Protein AF-A0A2G2K994-F1 (afdb_monomer)

pLDDT: mean 94.04, std 3.99, range [79.56, 98.56]

Secondary structure (DSSP, 8-state):
---HHHHHHHTTPPP-TTTTHHHHHHHHHHHT---HHHHHHHHHHHHH-TT----GGGGHHHHTT--

Radius of gyration: 12.65 Å; Cα contacts (8 Å, |Δi|>4): 55; chains: 1; bounding box: 34×28×27 Å

Mean predicted aligned error: 2.84 Å

Nearest PDB structures (foldseek):
  8wl4-assembly1_B-2  TM=9.365E-01  e=1.364E-02  Levilactobacillus brevis
  8wl3-assembly1_B-2  TM=9.252E-01  e=1.194E-02  Levilactobacillus brevis
  1ks9-assembly1_A  TM=9.485E-01  e=2.036E-02  Escherichia coli
  5zix-assembly3_C  TM=6.903E-01  e=4.244E-02  Pseudomonas aeruginosa PAO1
  3i83-assembly1_B  TM=8.081E-01 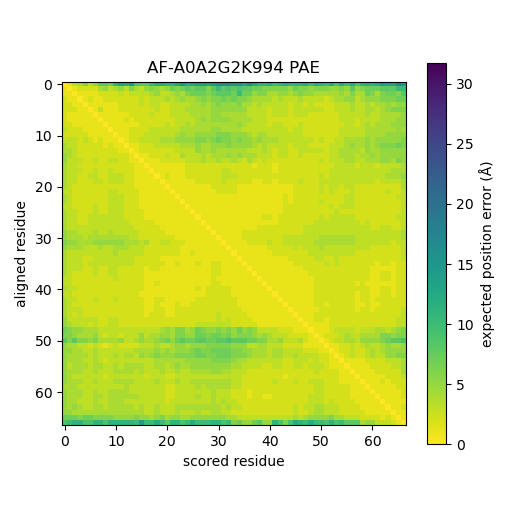 e=2.331E+00  Methylococcus capsulatus

Solvent-accessible surface area (backbone atoms only — not comparable to full-atom values): 3995 Å² total; per-residue (Å²): 135,79,55,71,59,61,47,24,33,77,68,51,34,77,66,62,48,64,73,46,41,35,40,55,32,51,51,18,62,76,70,74,43,90,42,68,68,36,49,49,53,38,48,53,53,56,75,57,46,73,44,42,79,97,53,77,74,74,46,49,80,56,60,75,70,57,132

Foldseek 3Di:
DQDPQRVQLVVQHDGPLCVPLVVVCVVCVVVVHDDPLSVLVSVLDVVCPTNRDDDPVSCVVVVVVDD

Structure (mmCIF, N/CA/C/O backbone):
data_AF-A0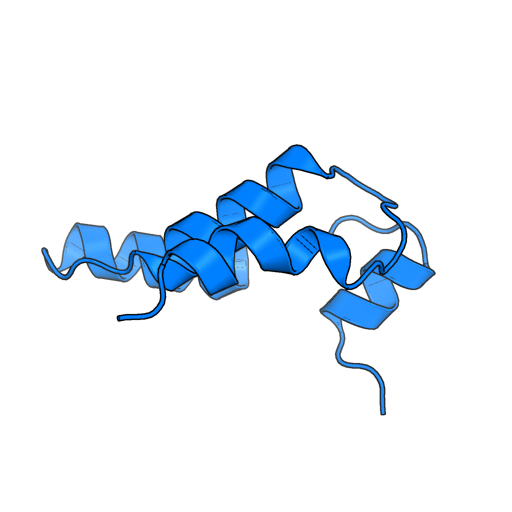A2G2K994-F1
#
_entry.id   AF-A0A2G2K994-F1
#
loop_
_atom_site.group_PDB
_atom_site.id
_atom_site.type_symbol
_atom_site.label_atom_id
_atom_site.label_alt_id
_atom_site.label_comp_id
_atom_site.label_asym_id
_atom_site.label_entity_id
_atom_site.label_seq_id
_atom_site.pdbx_PDB_ins_code
_atom_site.Cartn_x
_atom_site.Cartn_y
_atom_site.Cartn_z
_atom_site.occupancy
_atom_site.B_iso_or_equiv
_atom_site.auth_seq_id
_atom_site.auth_comp_id
_atom_site.auth_asym_id
_atom_site.auth_atom_id
_atom_site.pdbx_PDB_model_num
ATOM 1 N N . GLY A 1 1 ? 17.792 4.035 2.454 1.00 79.56 1 GLY A N 1
ATOM 2 C CA . GLY A 1 1 ? 17.774 2.632 1.984 1.00 79.56 1 GLY A CA 1
ATOM 3 C C . GLY A 1 1 ? 16.414 2.315 1.393 1.00 79.56 1 GLY A C 1
ATOM 4 O O . GLY A 1 1 ? 15.485 3.067 1.649 1.00 79.56 1 GLY A O 1
ATOM 5 N N . ILE A 1 2 ? 16.290 1.249 0.600 1.00 85.75 2 ILE A N 1
ATOM 6 C CA . ILE A 1 2 ? 14.999 0.832 0.022 1.00 85.75 2 ILE A CA 1
ATOM 7 C C . ILE A 1 2 ? 14.303 -0.108 1.017 1.00 85.75 2 ILE A C 1
ATOM 9 O O .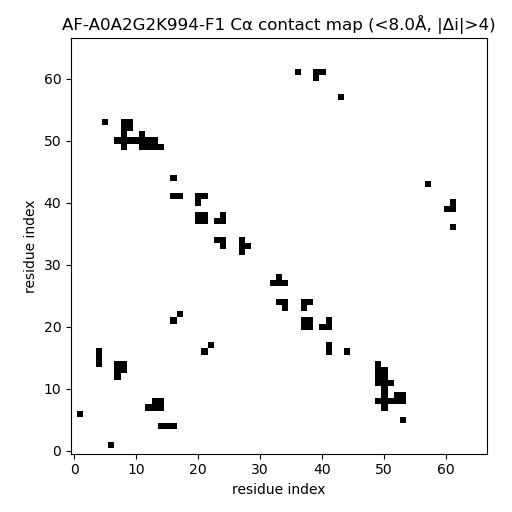 ILE A 1 2 ? 14.949 -1.069 1.449 1.00 85.75 2 ILE A O 1
ATOM 13 N N . PRO A 1 3 ? 13.035 0.140 1.395 1.00 89.50 3 PRO A N 1
ATOM 14 C CA . PRO A 1 3 ? 12.292 -0.735 2.304 1.00 89.50 3 PRO A CA 1
ATOM 15 C C . PRO A 1 3 ? 12.099 -2.138 1.707 1.00 89.50 3 PRO A C 1
ATOM 17 O O . PRO A 1 3 ? 12.183 -2.307 0.490 1.00 89.50 3 PRO A O 1
ATOM 20 N N . SER A 1 4 ? 11.839 -3.145 2.547 1.00 90.94 4 SER A N 1
ATOM 21 C CA . SER A 1 4 ? 11.758 -4.565 2.150 1.00 90.94 4 SER A CA 1
ATOM 22 C C . SER A 1 4 ? 10.833 -4.807 0.955 1.00 90.94 4 SER A C 1
ATOM 24 O O . SER A 1 4 ? 11.280 -5.360 -0.047 1.00 90.94 4 SER A O 1
ATOM 26 N N . LEU A 1 5 ? 9.608 -4.275 0.994 1.00 90.69 5 LEU A N 1
ATOM 27 C CA . LEU A 1 5 ? 8.652 -4.383 -0.110 1.00 90.69 5 LEU A CA 1
ATOM 28 C C . LEU A 1 5 ? 9.218 -3.807 -1.418 1.00 90.69 5 LEU A C 1
ATOM 30 O O . LEU A 1 5 ? 9.133 -4.441 -2.464 1.00 90.69 5 LEU A O 1
ATOM 34 N N . GLY A 1 6 ? 9.876 -2.645 -1.366 1.00 89.38 6 GLY A N 1
ATOM 35 C CA . GLY A 1 6 ? 10.522 -2.051 -2.540 1.00 89.38 6 GLY A CA 1
ATOM 36 C C . GLY A 1 6 ? 11.690 -2.889 -3.078 1.00 89.38 6 GLY A C 1
ATOM 37 O O . GLY A 1 6 ? 11.966 -2.879 -4.278 1.00 89.38 6 GLY A O 1
ATOM 38 N N . GLN A 1 7 ? 12.371 -3.651 -2.217 1.00 91.19 7 GLN A N 1
ATOM 39 C CA . GLN A 1 7 ? 13.382 -4.615 -2.656 1.00 91.19 7 GLN A CA 1
ATOM 40 C C . GLN A 1 7 ? 12.751 -5.840 -3.323 1.00 91.19 7 GLN A C 1
ATOM 42 O O . GLN A 1 7 ? 13.317 -6.340 -4.293 1.00 91.19 7 GLN A O 1
ATOM 47 N N . ASP A 1 8 ? 11.606 -6.316 -2.832 1.00 91.88 8 ASP A N 1
ATOM 48 C CA . ASP A 1 8 ? 10.887 -7.443 -3.433 1.00 91.88 8 ASP A CA 1
ATOM 49 C C . ASP A 1 8 ? 10.382 -7.111 -4.828 1.00 91.88 8 ASP A C 1
ATOM 51 O O . ASP A 1 8 ? 10.610 -7.894 -5.748 1.00 91.88 8 ASP A O 1
ATOM 55 N N . VAL A 1 9 ? 9.824 -5.914 -5.010 1.00 92.06 9 VAL A N 1
ATOM 56 C CA . VAL A 1 9 ? 9.417 -5.389 -6.321 1.00 92.06 9 VAL A CA 1
ATOM 57 C C . VAL A 1 9 ? 10.607 -5.385 -7.287 1.00 92.06 9 VAL A C 1
ATOM 59 O O . VAL A 1 9 ? 10.562 -6.028 -8.333 1.00 92.06 9 VAL A O 1
ATOM 62 N N . ARG A 1 10 ? 11.739 -4.787 -6.885 1.00 90.19 10 ARG A N 1
ATOM 63 C CA . ARG A 1 10 ? 12.972 -4.751 -7.697 1.00 90.19 10 ARG A CA 1
ATOM 64 C C . ARG A 1 10 ? 13.545 -6.130 -8.026 1.00 90.19 10 ARG A C 1
ATOM 66 O O . ARG A 1 10 ? 14.157 -6.306 -9.075 1.00 90.19 10 ARG A O 1
ATOM 73 N N . LYS A 1 11 ? 13.389 -7.100 -7.123 1.00 91.50 11 LYS A N 1
ATOM 74 C CA . LYS A 1 11 ? 13.847 -8.487 -7.303 1.00 91.50 11 LYS A CA 1
ATOM 75 C C . LYS A 1 11 ? 12.782 -9.387 -7.943 1.00 91.50 11 LYS A C 1
ATOM 77 O O . LYS A 1 11 ? 13.016 -10.588 -8.044 1.00 91.50 11 LYS A O 1
ATOM 82 N N . LYS A 1 12 ? 11.634 -8.834 -8.357 1.00 90.50 12 LYS A N 1
ATOM 83 C CA . LYS A 1 12 ? 10.489 -9.559 -8.934 1.00 90.50 12 LYS A CA 1
ATOM 84 C C . LYS A 1 12 ? 9.978 -10.699 -8.046 1.00 90.50 12 LYS A C 1
ATOM 86 O O . LYS A 1 12 ? 9.600 -11.765 -8.525 1.00 90.50 12 LYS A O 1
ATOM 91 N N . ARG A 1 13 ? 9.985 -10.477 -6.732 1.00 91.06 13 ARG A N 1
ATOM 92 C CA . ARG A 1 13 ? 9.454 -11.405 -5.729 1.00 91.06 13 ARG A CA 1
ATOM 93 C C . ARG A 1 13 ? 8.016 -11.048 -5.380 1.00 91.06 13 ARG A C 1
ATOM 95 O O . ARG A 1 13 ? 7.573 -9.917 -5.575 1.00 91.06 13 ARG A O 1
ATOM 102 N N . ARG A 1 14 ? 7.288 -12.028 -4.843 1.00 90.38 14 ARG A N 1
ATOM 103 C CA . ARG A 1 14 ? 5.985 -11.780 -4.222 1.00 90.38 14 ARG A CA 1
ATOM 104 C C . ARG A 1 14 ? 6.172 -10.814 -3.047 1.00 90.38 14 ARG A C 1
ATOM 106 O O . ARG A 1 14 ? 7.118 -10.973 -2.281 1.00 90.38 14 ARG A O 1
ATOM 113 N N . THR A 1 15 ? 5.284 -9.832 -2.927 1.00 92.44 15 THR A N 1
ATOM 114 C CA . THR A 1 15 ? 5.299 -8.864 -1.825 1.00 92.44 15 THR A CA 1
ATOM 115 C C . THR A 1 15 ? 4.524 -9.395 -0.619 1.00 92.44 15 THR A C 1
ATOM 117 O O . THR A 1 15 ? 3.643 -10.247 -0.747 1.00 92.44 15 THR A O 1
ATOM 120 N N . GLU A 1 16 ? 4.815 -8.852 0.560 1.00 93.31 16 GLU A N 1
ATOM 121 C CA . GLU A 1 16 ? 4.120 -9.182 1.814 1.00 93.31 16 GLU A CA 1
ATOM 122 C C . GLU A 1 16 ? 2.917 -8.259 2.089 1.00 93.31 16 GLU A C 1
ATOM 124 O O . GLU A 1 16 ? 2.463 -8.146 3.225 1.00 93.31 16 GLU A O 1
ATOM 129 N N . ILE A 1 17 ? 2.377 -7.577 1.068 1.00 95.25 17 ILE A N 1
ATOM 130 C CA . ILE A 1 17 ? 1.379 -6.509 1.256 1.00 95.25 17 ILE A CA 1
ATOM 131 C C . ILE A 1 17 ? 0.121 -6.967 2.015 1.00 95.25 17 ILE A C 1
ATOM 133 O O . ILE A 1 17 ? -0.452 -6.207 2.795 1.00 95.25 17 ILE A O 1
ATOM 137 N N . GLU A 1 18 ? -0.278 -8.228 1.833 1.00 94.19 18 GLU A N 1
ATOM 138 C CA . GLU A 1 18 ? -1.435 -8.840 2.498 1.00 94.19 18 GLU A CA 1
ATOM 139 C C . GLU A 1 18 ? -1.220 -9.012 4.006 1.00 94.19 18 GLU A C 1
ATOM 141 O O . GLU A 1 18 ? -2.171 -8.916 4.775 1.00 94.19 18 GLU A O 1
ATOM 146 N N . TYR A 1 19 ? 0.027 -9.213 4.433 1.00 95.12 19 TYR A N 1
ATOM 147 C CA . TYR A 1 19 ? 0.400 -9.364 5.840 1.00 95.12 19 TYR A CA 1
ATOM 148 C C . TYR A 1 19 ? 0.765 -8.029 6.503 1.00 95.12 19 TYR A C 1
ATOM 150 O O . TYR A 1 19 ? 0.832 -7.955 7.725 1.00 95.12 19 TYR A O 1
ATOM 158 N N . LEU A 1 20 ? 0.974 -6.973 5.709 1.00 95.62 20 LEU A N 1
ATOM 159 C CA . LEU A 1 20 ? 1.218 -5.611 6.182 1.00 95.62 20 LEU A CA 1
ATOM 160 C C . LEU A 1 20 ? -0.090 -4.807 6.194 1.00 95.62 20 LEU A C 1
ATOM 162 O O . LEU A 1 20 ? -0.893 -4.924 7.118 1.00 95.62 20 LEU A O 1
ATOM 166 N N . ASN A 1 21 ? -0.345 -4.016 5.151 1.00 97.44 21 ASN A N 1
ATOM 167 C CA . ASN A 1 21 ? -1.558 -3.209 5.027 1.00 97.44 21 ASN A CA 1
ATOM 168 C C . ASN A 1 21 ? -2.822 -4.081 5.032 1.00 97.44 21 ASN A C 1
ATOM 170 O O . ASN A 1 21 ? -3.827 -3.685 5.614 1.00 97.44 21 ASN A O 1
ATOM 174 N N . GLY A 1 22 ? -2.757 -5.293 4.469 1.00 97.25 22 GLY A N 1
ATOM 175 C CA . GLY A 1 22 ? -3.877 -6.235 4.511 1.00 97.25 22 GLY A CA 1
ATOM 176 C C . GLY A 1 22 ? -4.232 -6.688 5.930 1.00 97.25 22 GLY A C 1
ATOM 177 O O . GLY A 1 22 ? -5.415 -6.835 6.236 1.00 97.25 22 GLY A O 1
ATOM 178 N N . HIS A 1 23 ? -3.244 -6.815 6.821 1.00 98.12 23 HIS A N 1
ATOM 179 C CA . HIS A 1 23 ? -3.490 -7.115 8.229 1.00 98.12 23 HIS A CA 1
ATOM 180 C C . HIS A 1 23 ? -4.171 -5.940 8.939 1.00 98.12 23 HIS A C 1
ATOM 182 O O . HIS A 1 23 ? -5.147 -6.146 9.656 1.00 98.12 23 HIS A O 1
ATOM 188 N N . VAL A 1 24 ? -3.725 -4.704 8.685 1.00 98.25 24 VAL A N 1
ATOM 189 C CA . VAL A 1 24 ? -4.374 -3.494 9.224 1.00 98.25 24 VAL A CA 1
ATOM 190 C C . VAL A 1 24 ? -5.832 -3.411 8.772 1.00 98.25 24 VAL A C 1
ATOM 192 O O . VAL A 1 24 ? -6.716 -3.180 9.593 1.00 98.25 24 VAL A O 1
ATOM 195 N N . SER A 1 25 ? -6.089 -3.663 7.490 1.00 98.50 25 SER A N 1
ATOM 196 C CA . SER A 1 25 ? -7.437 -3.721 6.933 1.00 98.50 25 SER A CA 1
ATOM 197 C C . SER A 1 25 ? -8.323 -4.778 7.600 1.00 98.50 25 SER A C 1
ATOM 199 O O . SER A 1 25 ? -9.496 -4.529 7.874 1.00 98.50 25 SER A O 1
ATOM 201 N N . GLU A 1 26 ? -7.776 -5.959 7.891 1.00 98.38 26 GLU A N 1
ATOM 202 C CA . GLU A 1 26 ? -8.506 -7.029 8.581 1.00 98.38 26 GLU A CA 1
ATOM 203 C C . GLU A 1 26 ? -8.842 -6.668 10.033 1.00 98.38 26 GLU A C 1
ATOM 205 O O . GLU A 1 26 ? -9.967 -6.885 10.492 1.00 98.38 26 GLU A O 1
ATOM 210 N N . GLN A 1 27 ? -7.897 -6.052 10.746 1.00 98.56 27 GLN A N 1
ATOM 211 C CA . GLN A 1 27 ? -8.150 -5.534 12.090 1.00 98.56 27 GLN A CA 1
ATOM 212 C C . GLN A 1 27 ? -9.207 -4.420 12.069 1.00 98.56 27 GLN A C 1
ATOM 214 O O . GLN A 1 27 ? -10.118 -4.429 12.894 1.00 98.56 27 GLN A O 1
ATOM 219 N N . GLY A 1 28 ? -9.145 -3.510 11.090 1.00 98.44 28 GLY A N 1
ATOM 220 C CA . GLY A 1 28 ? -10.151 -2.468 10.884 1.00 98.44 28 GLY A CA 1
ATOM 221 C C . GLY A 1 28 ? -11.554 -3.046 10.706 1.00 98.44 28 GLY A C 1
ATOM 222 O O . GLY A 1 28 ? -12.470 -2.669 11.435 1.00 98.44 28 GLY A O 1
ATOM 223 N N . ARG A 1 29 ? -11.710 -4.048 9.829 1.00 98.31 29 ARG A N 1
ATOM 224 C CA . ARG A 1 29 ? -12.980 -4.777 9.652 1.00 98.31 29 ARG A CA 1
ATOM 225 C C . ARG A 1 29 ? -13.484 -5.405 10.950 1.00 98.31 29 ARG A C 1
ATOM 227 O O . ARG A 1 29 ? -14.663 -5.268 11.263 1.00 98.31 29 ARG A O 1
ATOM 234 N N . THR A 1 30 ? -12.599 -6.046 11.713 1.00 98.44 30 THR A N 1
ATOM 235 C CA . THR A 1 30 ? -12.947 -6.700 12.987 1.00 98.44 30 THR A CA 1
ATOM 236 C C . THR A 1 30 ? -13.437 -5.696 14.034 1.00 98.44 30 THR A C 1
ATOM 238 O O . THR A 1 30 ? -14.344 -5.995 14.808 1.00 98.44 30 THR A O 1
ATOM 241 N N . LEU A 1 31 ? -12.861 -4.493 14.047 1.00 98.38 31 LEU A N 1
ATOM 242 C CA . LEU A 1 31 ? -13.184 -3.429 15.000 1.00 98.38 31 LEU A CA 1
ATOM 243 C C . LEU A 1 31 ? -14.261 -2.455 14.492 1.00 98.38 31 LEU A C 1
ATOM 245 O O . LEU A 1 31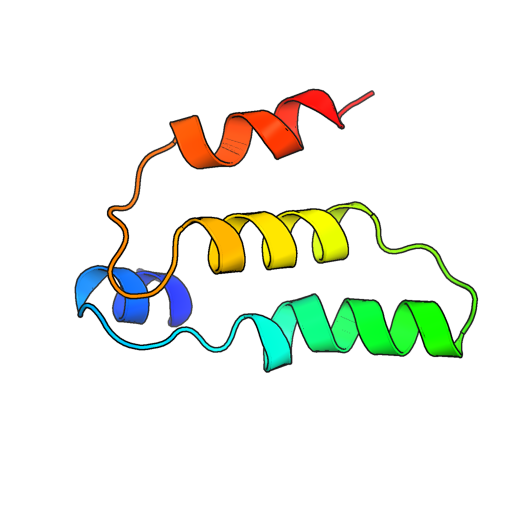 ? -14.621 -1.524 15.209 1.00 98.38 31 LEU A O 1
ATOM 249 N N . GLY A 1 32 ? -14.762 -2.630 13.264 1.00 98.12 32 GLY A N 1
ATOM 250 C CA . GLY A 1 32 ? -15.688 -1.689 12.628 1.00 98.12 32 GLY A CA 1
ATOM 251 C C . GLY A 1 32 ? -15.065 -0.323 12.303 1.00 98.12 32 GLY A C 1
ATOM 252 O O . GLY A 1 32 ? -15.785 0.666 12.182 1.00 98.12 32 GLY A O 1
ATOM 253 N N . ILE A 1 33 ? -13.736 -0.250 12.174 1.00 98.50 33 ILE A N 1
ATOM 254 C CA . ILE A 1 33 ? -12.989 0.972 11.858 1.00 98.50 33 ILE A CA 1
ATOM 255 C C . ILE A 1 33 ? -12.609 0.948 10.370 1.00 98.50 33 ILE A C 1
ATOM 257 O O . ILE A 1 33 ? -11.862 0.061 9.950 1.00 98.50 33 ILE A O 1
ATO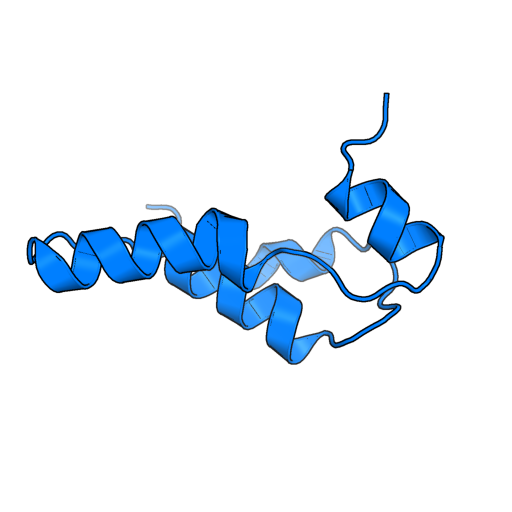M 261 N N . PRO A 1 34 ? -13.075 1.909 9.552 1.00 97.62 34 PRO A N 1
ATOM 262 C CA . PRO A 1 34 ? -12.729 1.953 8.137 1.00 97.62 34 PRO A CA 1
ATOM 263 C C . PRO A 1 34 ? -11.249 2.306 7.939 1.00 97.62 34 PRO A C 1
ATOM 265 O O . PRO A 1 34 ? -10.735 3.264 8.517 1.00 97.62 34 PRO A O 1
ATOM 268 N N . THR A 1 35 ? -10.574 1.563 7.061 1.00 98.38 35 THR A N 1
ATOM 269 C CA . THR A 1 35 ? -9.150 1.742 6.729 1.00 98.38 35 THR A CA 1
ATOM 270 C C . THR A 1 35 ? -8.934 2.006 5.232 1.00 98.38 35 THR A C 1
ATOM 272 O O . THR A 1 35 ? -8.109 1.337 4.605 1.00 98.38 35 THR A O 1
ATOM 275 N N . PRO A 1 36 ? -9.624 2.998 4.637 1.00 97.62 36 PRO A N 1
ATOM 276 C CA . PRO A 1 36 ? -9.775 3.117 3.185 1.00 97.62 36 PRO A CA 1
ATOM 277 C C . PRO A 1 36 ? -8.438 3.207 2.438 1.00 97.62 36 PRO A C 1
ATOM 279 O O . PRO A 1 36 ? -8.279 2.609 1.378 1.00 97.62 36 PRO A O 1
ATOM 282 N N . PHE A 1 37 ? -7.445 3.897 3.006 1.00 98.00 37 PHE A N 1
ATOM 283 C CA . PHE A 1 37 ? -6.111 3.984 2.408 1.00 98.00 37 PHE A CA 1
ATOM 284 C C . PHE A 1 37 ? -5.365 2.645 2.418 1.00 98.00 37 PHE A C 1
ATOM 286 O O . PHE A 1 37 ? -4.746 2.291 1.419 1.00 98.00 37 PHE A O 1
ATOM 293 N N . ASN A 1 38 ? -5.437 1.870 3.507 1.00 97.88 38 ASN A N 1
ATOM 294 C CA . ASN A 1 38 ? -4.804 0.547 3.551 1.00 97.88 38 ASN A CA 1
ATOM 295 C C . ASN A 1 38 ? -5.468 -0.405 2.555 1.00 97.88 38 ASN A C 1
ATOM 297 O O . ASN A 1 38 ? -4.765 -1.086 1.810 1.00 97.88 38 ASN A O 1
ATOM 301 N N . ASP A 1 39 ? -6.800 -0.379 2.484 1.00 98.00 39 ASP A N 1
ATOM 302 C CA . ASP A 1 39 ? -7.564 -1.178 1.525 1.00 98.00 39 ASP A CA 1
ATOM 303 C C . ASP A 1 39 ? -7.163 -0.840 0.085 1.00 98.00 39 ASP A C 1
ATOM 305 O O . ASP A 1 39 ? -6.877 -1.737 -0.714 1.00 98.00 39 ASP A O 1
ATOM 309 N N . ARG A 1 40 ? -7.051 0.457 -0.231 1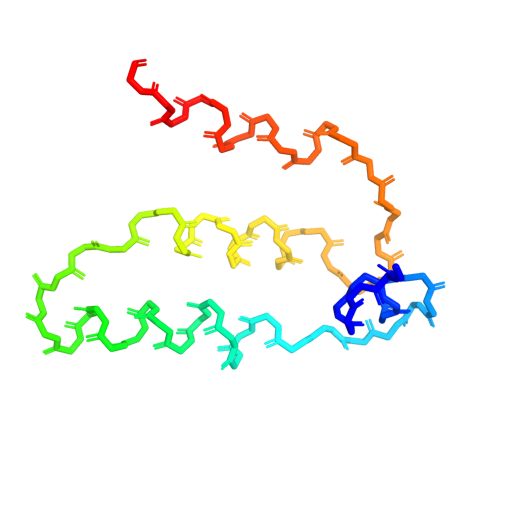.00 97.75 40 ARG A N 1
ATOM 310 C CA . ARG A 1 40 ? -6.661 0.904 -1.569 1.00 97.75 40 ARG A CA 1
ATOM 311 C C . ARG A 1 40 ? -5.223 0.532 -1.919 1.00 97.75 40 ARG A C 1
ATOM 313 O O . ARG A 1 40 ? -4.986 0.078 -3.034 1.00 97.75 40 ARG A O 1
ATOM 320 N N . ILE A 1 41 ? -4.274 0.667 -0.991 1.00 96.50 41 ILE A N 1
ATOM 321 C CA . ILE A 1 41 ? -2.877 0.258 -1.213 1.00 96.50 41 ILE A CA 1
ATOM 322 C C . ILE A 1 41 ? -2.800 -1.245 -1.509 1.00 96.50 41 ILE A C 1
ATOM 324 O O . ILE A 1 41 ? -2.132 -1.649 -2.462 1.00 96.50 41 ILE A O 1
ATOM 328 N N . VAL A 1 42 ? -3.491 -2.076 -0.720 1.00 96.94 42 VAL A N 1
ATOM 329 C CA . VAL A 1 42 ? -3.530 -3.530 -0.940 1.00 96.94 42 VAL A CA 1
ATOM 330 C C . VAL A 1 42 ? -4.087 -3.842 -2.324 1.00 96.94 42 VAL A C 1
ATOM 332 O O . VAL A 1 42 ? -3.513 -4.667 -3.032 1.00 96.94 42 VAL A O 1
ATOM 335 N N . GLN A 1 43 ? -5.169 -3.169 -2.721 1.00 97.06 43 GLN A N 1
ATOM 336 C CA . GLN A 1 43 ? -5.766 -3.344 -4.040 1.00 97.06 43 GLN A CA 1
ATOM 337 C C . GLN A 1 43 ? -4.791 -2.970 -5.164 1.00 97.06 43 GLN A C 1
ATOM 339 O O . GLN A 1 43 ? -4.559 -3.792 -6.042 1.00 97.06 43 GLN A O 1
ATOM 344 N N . ILE A 1 44 ? -4.154 -1.795 -5.100 1.00 96.06 44 ILE A N 1
ATOM 345 C CA . ILE A 1 44 ? -3.189 -1.345 -6.117 1.00 96.06 44 ILE A CA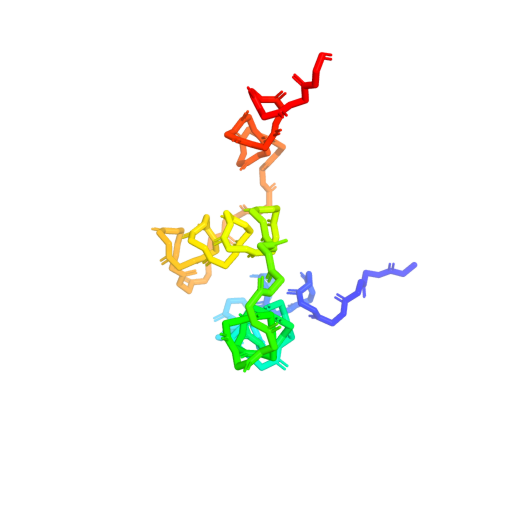 1
ATOM 346 C C . ILE A 1 44 ? -2.066 -2.373 -6.297 1.00 96.06 44 ILE A C 1
ATOM 348 O O . ILE A 1 44 ? -1.764 -2.775 -7.417 1.00 96.06 44 ILE A O 1
ATOM 352 N N . VAL A 1 45 ? -1.458 -2.842 -5.202 1.00 94.56 45 VAL A N 1
ATOM 353 C CA . VAL A 1 45 ? -0.352 -3.811 -5.283 1.00 94.56 45 VAL A CA 1
ATOM 354 C C . VAL A 1 45 ? -0.824 -5.163 -5.827 1.00 94.56 45 VAL A C 1
ATOM 356 O O . VAL A 1 45 ? -0.076 -5.821 -6.548 1.00 94.56 45 VAL A O 1
ATOM 359 N N . LYS A 1 46 ? -2.056 -5.585 -5.513 1.00 94.25 46 LYS A N 1
ATOM 360 C CA . LYS A 1 46 ? -2.648 -6.808 -6.077 1.00 94.25 46 LYS A CA 1
ATOM 361 C C . LYS A 1 46 ? -2.905 -6.683 -7.575 1.00 94.25 46 LYS A C 1
ATOM 363 O O . LYS A 1 46 ? -2.546 -7.603 -8.306 1.00 94.25 46 LYS A O 1
ATOM 368 N N . ASP A 1 47 ? -3.465 -5.560 -8.014 1.00 95.25 47 ASP A N 1
ATOM 369 C CA . ASP A 1 47 ? -3.790 -5.296 -9.420 1.00 95.25 47 ASP A CA 1
ATOM 370 C C . ASP A 1 47 ? -2.522 -5.230 -10.288 1.00 95.25 47 ASP A C 1
ATOM 372 O O . ASP A 1 47 ? -2.507 -5.724 -11.414 1.00 95.25 47 ASP A O 1
ATOM 376 N N . LEU A 1 48 ? -1.431 -4.684 -9.742 1.00 94.62 48 LEU A N 1
ATOM 377 C CA . LEU A 1 48 ? -0.120 -4.647 -10.397 1.00 94.62 48 LEU A CA 1
ATOM 378 C C . LEU A 1 48 ? 0.556 -6.027 -10.493 1.00 94.62 48 LEU A C 1
ATOM 380 O O . LEU A 1 48 ? 1.371 -6.258 -11.387 1.00 94.62 48 LEU A O 1
ATOM 384 N N . GLY A 1 49 ? 0.228 -6.951 -9.588 1.00 92.00 49 GLY A N 1
ATOM 385 C CA . GLY A 1 49 ? 0.758 -8.313 -9.585 1.00 92.00 49 GLY A CA 1
ATOM 386 C C . GLY A 1 49 ? 2.226 -8.426 -9.153 1.00 92.00 49 GLY A C 1
ATOM 387 O O . GLY A 1 49 ? 2.805 -7.540 -8.528 1.00 92.00 49 GLY A O 1
ATOM 388 N N . ILE A 1 50 ? 2.846 -9.575 -9.432 1.00 90.94 50 ILE A N 1
ATOM 389 C CA . ILE A 1 50 ? 4.242 -9.846 -9.051 1.00 90.94 50 ILE A CA 1
ATOM 390 C C . ILE A 1 50 ? 5.189 -9.252 -10.095 1.00 90.94 50 ILE A C 1
ATOM 392 O O . ILE A 1 50 ? 5.035 -9.499 -11.287 1.00 90.94 50 ILE A O 1
ATOM 396 N N . GLY A 1 51 ? 6.225 -8.547 -9.633 1.00 85.19 51 GLY A N 1
ATOM 397 C CA . GLY A 1 51 ? 7.287 -8.039 -10.506 1.00 85.19 51 GLY A CA 1
ATOM 398 C C . GLY A 1 51 ? 6.904 -6.812 -11.328 1.00 85.19 51 GLY A C 1
ATOM 399 O O . GLY A 1 51 ? 7.523 -6.579 -12.365 1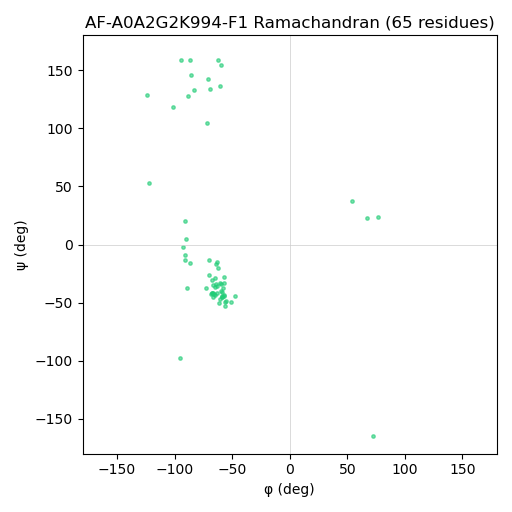.00 85.19 51 GLY A O 1
ATOM 400 N N . PHE A 1 52 ? 5.916 -6.040 -10.865 1.00 91.56 52 PHE A N 1
ATOM 401 C CA . PHE A 1 52 ? 5.635 -4.712 -11.402 1.00 91.56 52 PHE A CA 1
ATOM 402 C C . PHE A 1 52 ? 6.846 -3.779 -11.252 1.00 91.56 52 PHE A C 1
ATOM 404 O O . PHE A 1 52 ? 7.682 -3.958 -10.367 1.00 91.56 52 PHE A O 1
ATOM 411 N N . GLU A 1 53 ? 6.942 -2.770 -12.111 1.00 89.69 53 GLU A N 1
ATOM 412 C CA . GLU A 1 53 ? 7.995 -1.755 -12.026 1.00 89.69 53 GLU A CA 1
ATOM 413 C C . GLU A 1 53 ? 7.589 -0.631 -11.069 1.00 89.69 53 GLU A C 1
ATOM 415 O O . GLU A 1 53 ? 6.421 -0.270 -10.965 1.00 89.69 53 GLU A O 1
ATOM 420 N N . SER A 1 54 ? 8.545 -0.044 -10.350 1.00 87.31 54 SER A N 1
ATOM 421 C CA . SER A 1 54 ? 8.233 1.115 -9.503 1.00 87.31 54 SER A CA 1
ATOM 422 C C . SER A 1 54 ? 7.972 2.354 -10.358 1.00 87.31 54 SER A C 1
ATOM 424 O O . SER A 1 54 ? 8.917 2.977 -10.836 1.00 87.31 54 SER A O 1
ATOM 426 N N . ASP A 1 55 ? 6.699 2.725 -10.495 1.00 91.12 55 ASP A N 1
ATOM 427 C CA . ASP A 1 55 ? 6.247 3.905 -11.230 1.00 91.12 55 ASP A CA 1
ATOM 428 C C . ASP A 1 55 ? 5.391 4.816 -10.322 1.00 91.12 55 ASP A C 1
ATOM 430 O O . ASP A 1 55 ? 4.446 4.332 -9.689 1.00 91.12 55 ASP A O 1
ATOM 434 N N . PRO A 1 56 ? 5.685 6.130 -10.230 1.00 91.50 56 PRO A N 1
ATOM 435 C CA . PRO A 1 56 ? 4.880 7.077 -9.454 1.00 91.50 56 PRO A CA 1
ATOM 436 C C . PRO A 1 56 ? 3.401 7.132 -9.860 1.00 91.50 56 PRO A C 1
ATOM 438 O O . PRO A 1 56 ? 2.548 7.415 -9.025 1.00 91.50 56 PRO A O 1
ATOM 441 N N . SER A 1 57 ? 3.066 6.831 -11.117 1.00 94.56 57 SER A N 1
ATOM 442 C CA . SER A 1 57 ? 1.683 6.823 -11.605 1.00 94.56 57 SER A CA 1
ATOM 443 C C . SER A 1 57 ? 0.792 5.801 -10.896 1.00 94.56 57 SER A C 1
ATOM 445 O O . SER A 1 57 ? -0.424 5.988 -10.859 1.00 94.56 57 SER A O 1
ATOM 447 N N . HIS A 1 58 ? 1.376 4.779 -10.262 1.00 93.94 58 HIS A N 1
ATOM 448 C CA . HIS A 1 58 ? 0.648 3.826 -9.424 1.00 93.94 58 HIS A CA 1
ATOM 449 C C . HIS A 1 58 ? 0.026 4.479 -8.180 1.00 93.94 58 HIS A C 1
ATOM 451 O O . HIS A 1 58 ? -0.857 3.889 -7.563 1.00 93.94 58 HIS A O 1
ATOM 457 N N . LEU A 1 59 ? 0.463 5.688 -7.808 1.00 93.88 59 LEU A N 1
ATOM 458 C CA . LEU A 1 59 ? -0.062 6.438 -6.666 1.00 93.88 59 LEU A CA 1
ATOM 459 C C . LEU A 1 59 ? -1.280 7.296 -7.010 1.00 93.88 59 LEU A C 1
ATOM 461 O O . LEU A 1 59 ? -2.006 7.670 -6.092 1.00 93.88 59 LEU A O 1
ATOM 465 N N . LYS A 1 60 ? -1.560 7.552 -8.295 1.00 95.38 60 LYS A N 1
ATOM 466 C CA . LYS A 1 60 ? -2.718 8.359 -8.723 1.00 95.38 60 LYS A CA 1
ATOM 467 C C . LYS A 1 60 ? -4.030 7.957 -8.040 1.00 95.38 60 LYS A C 1
ATOM 469 O O . LYS A 1 60 ? -4.718 8.840 -7.538 1.00 95.38 60 LYS A O 1
ATOM 474 N N . PRO A 1 61 ? -4.365 6.657 -7.907 1.00 95.31 61 PRO A N 1
ATOM 475 C CA . PRO A 1 61 ? -5.621 6.282 -7.274 1.00 95.31 61 PRO A CA 1
ATOM 476 C C . PRO A 1 61 ? -5.671 6.545 -5.761 1.00 95.31 61 PRO A C 1
ATOM 478 O O . PRO A 1 61 ? -6.743 6.429 -5.178 1.00 95.31 61 PRO A O 1
ATOM 481 N N . LEU A 1 62 ? -4.533 6.825 -5.111 1.00 95.31 62 LEU A N 1
ATOM 482 C CA . LEU A 1 62 ? -4.46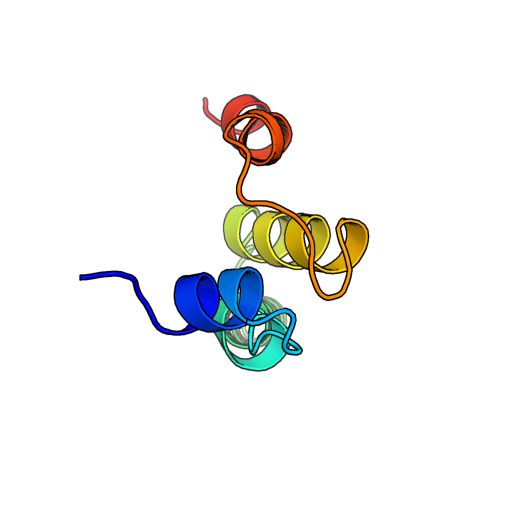4 7.290 -3.721 1.00 95.31 62 LEU A CA 1
ATOM 483 C C . LEU A 1 62 ? -4.533 8.815 -3.642 1.00 95.31 62 LEU A C 1
ATOM 485 O O . LEU A 1 62 ? -5.145 9.341 -2.719 1.00 95.31 62 LEU A O 1
ATOM 489 N N . GLU A 1 63 ? -3.918 9.518 -4.595 1.00 95.81 63 GLU A N 1
ATOM 490 C CA . GLU A 1 63 ? -3.987 10.982 -4.693 1.00 95.81 63 GLU A CA 1
ATOM 491 C C . GLU A 1 63 ? -5.436 11.454 -4.862 1.00 95.81 63 GLU A C 1
ATOM 493 O O . GLU A 1 63 ? -5.856 12.395 -4.199 1.00 95.81 63 GLU A O 1
ATOM 498 N N . GLU A 1 64 ? -6.230 10.735 -5.660 1.00 95.81 64 GLU A N 1
ATOM 499 C CA . GLU A 1 64 ? -7.668 10.979 -5.853 1.00 95.81 64 GLU A CA 1
ATOM 500 C C . GLU A 1 64 ? -8.513 10.798 -4.577 1.00 95.81 64 GLU A C 1
ATOM 502 O O . GLU A 1 64 ? -9.666 11.221 -4.540 1.00 95.81 64 GLU A O 1
ATOM 507 N N . MET A 1 65 ? -7.969 10.163 -3.532 1.00 95.50 65 MET A N 1
ATOM 508 C CA . MET A 1 65 ? -8.647 9.988 -2.241 1.00 95.50 65 MET A CA 1
ATOM 509 C C . MET A 1 65 ? -8.352 11.112 -1.244 1.00 95.50 65 MET A C 1
ATOM 511 O O . MET A 1 65 ? -8.937 11.123 -0.157 1.00 95.50 65 MET A O 1
ATOM 515 N N . LEU A 1 66 ? -7.407 12.003 -1.552 1.00 93.56 66 LEU A N 1
ATOM 516 C CA . LEU A 1 66 ? -7.077 13.122 -0.679 1.00 93.56 66 LEU A CA 1
ATOM 517 C C . LEU A 1 66 ? -8.218 14.159 -0.689 1.00 93.56 66 LEU A C 1
ATOM 519 O O . LEU A 1 66 ? -8.843 14.357 -1.732 1.00 93.56 66 LEU A O 1
ATOM 523 N N . PRO A 1 67 ? -8.513 14.785 0.464 1.00 84.38 67 PRO A N 1
ATOM 524 C CA . PRO A 1 67 ? -9.526 15.832 0.567 1.00 84.38 67 PRO A CA 1
ATOM 525 C C . PRO A 1 67 ? -9.115 17.137 -0.127 1.00 84.38 67 PRO A C 1
ATOM 527 O O . PRO A 1 67 ? -7.895 17.411 -0.225 1.00 84.38 67 PRO A O 1
#

Sequence (67 aa):
GIPSLGQDVRKKRRTEIEYLNGHVSEQGRTLGIPTPFNDRIVQIVKDLGIGFESDPSHLKPLEEMLP